Protein AF-A0A7W0YGS0-F1 (afdb_monomer_lite)

Structure (mmCIF, N/CA/C/O backbone):
data_AF-A0A7W0YGS0-F1
#
_entry.id   AF-A0A7W0YGS0-F1
#
loop_
_atom_site.group_PDB
_atom_site.id
_atom_site.type_symbol
_atom_site.label_atom_id
_atom_site.label_alt_id
_atom_site.label_comp_id
_atom_site.label_asym_id
_atom_site.label_entity_id
_atom_site.label_seq_id
_atom_site.pdbx_PDB_ins_code
_atom_site.Cartn_x
_atom_site.Cartn_y
_atom_si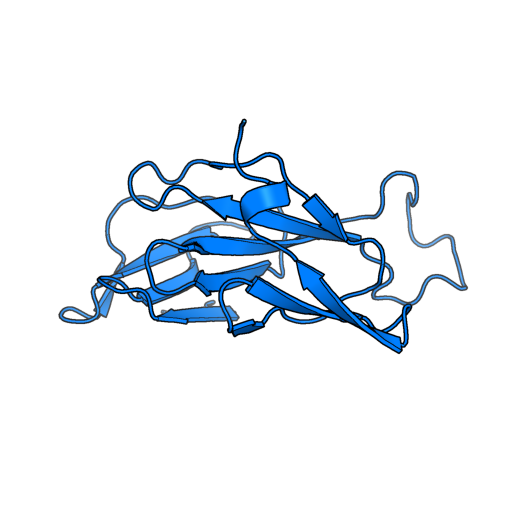te.Cartn_z
_atom_site.occupancy
_atom_site.B_iso_or_equiv
_atom_site.auth_seq_id
_atom_site.auth_comp_id
_atom_site.auth_asym_id
_atom_site.auth_atom_id
_atom_site.pdbx_PDB_model_num
ATOM 1 N N . LEU A 1 1 ? -10.097 16.616 7.047 1.00 57.41 1 LEU A N 1
ATOM 2 C CA . LEU A 1 1 ? -8.726 16.288 7.496 1.00 57.41 1 LEU A CA 1
ATOM 3 C C . LEU A 1 1 ? -7.735 16.904 6.508 1.00 57.41 1 LEU A C 1
ATOM 5 O O . LEU A 1 1 ? -7.565 16.341 5.430 1.00 57.41 1 LEU A O 1
ATOM 9 N N . PRO A 1 2 ? -7.180 18.099 6.781 1.00 55.22 2 PRO A N 1
ATOM 10 C CA . PRO A 1 2 ? -6.171 18.694 5.904 1.00 55.22 2 PRO A CA 1
ATOM 11 C C . PRO A 1 2 ? -4.914 17.807 5.846 1.00 55.22 2 PRO A C 1
ATOM 13 O O . PRO A 1 2 ? -4.560 17.182 6.842 1.00 55.22 2 PRO A O 1
ATOM 16 N N . GLY A 1 3 ? -4.266 17.736 4.679 1.00 71.44 3 GLY A N 1
ATOM 17 C CA . GLY A 1 3 ? -2.992 17.024 4.492 1.00 71.44 3 GLY A CA 1
ATOM 18 C C . GLY A 1 3 ? -3.073 15.575 3.993 1.00 71.44 3 GLY A C 1
ATOM 19 O O . GLY A 1 3 ? -2.029 14.968 3.782 1.00 71.44 3 GLY A O 1
ATOM 20 N N . LEU A 1 4 ? -4.265 15.011 3.757 1.00 74.19 4 LEU A N 1
ATOM 21 C CA . LEU A 1 4 ? -4.381 13.663 3.180 1.00 74.19 4 LEU A CA 1
ATOM 22 C C . LEU A 1 4 ? -4.026 13.646 1.683 1.00 74.19 4 LEU A C 1
ATOM 24 O O . LEU A 1 4 ? -4.556 14.439 0.907 1.00 74.19 4 LEU A O 1
ATOM 28 N N . THR A 1 5 ? -3.171 12.710 1.269 1.00 83.19 5 THR A N 1
ATOM 29 C CA . THR A 1 5 ? -2.650 12.586 -0.109 1.00 83.19 5 THR A CA 1
ATOM 30 C C . THR A 1 5 ? -3.102 11.305 -0.817 1.00 83.19 5 THR A C 1
ATOM 32 O O . THR A 1 5 ? -3.130 11.233 -2.050 1.00 83.19 5 THR A O 1
ATOM 35 N N . SER A 1 6 ? -3.506 10.283 -0.060 1.00 89.31 6 SER A N 1
ATOM 36 C CA . SER A 1 6 ? -4.043 9.031 -0.595 1.00 89.31 6 SER A CA 1
ATOM 37 C C . SER A 1 6 ? -5.102 8.455 0.331 1.00 89.31 6 SER A C 1
ATOM 39 O O . SER A 1 6 ? -4.971 8.555 1.548 1.00 89.31 6 SER A O 1
ATOM 41 N N . ALA A 1 7 ? -6.115 7.805 -0.241 1.00 91.75 7 ALA A N 1
ATOM 42 C CA . ALA A 1 7 ? -7.104 7.043 0.507 1.00 91.75 7 ALA A CA 1
ATOM 43 C C . ALA A 1 7 ? -7.493 5.762 -0.238 1.00 91.75 7 ALA A C 1
ATOM 45 O O . ALA A 1 7 ? -7.415 5.705 -1.466 1.00 91.75 7 ALA A O 1
ATOM 46 N N . SER A 1 8 ? -7.908 4.741 0.507 1.00 93.38 8 SER A N 1
ATOM 47 C CA . SER A 1 8 ? -8.375 3.465 -0.027 1.00 93.38 8 SER A CA 1
ATOM 48 C C . SER A 1 8 ? -9.455 2.867 0.870 1.00 93.38 8 SER A C 1
ATOM 50 O O . SER A 1 8 ? -9.390 2.971 2.094 1.00 93.38 8 SER A O 1
ATOM 52 N N . ILE A 1 9 ? -10.471 2.255 0.266 1.00 91.94 9 ILE A N 1
ATOM 53 C CA . ILE A 1 9 ? -11.603 1.674 0.992 1.00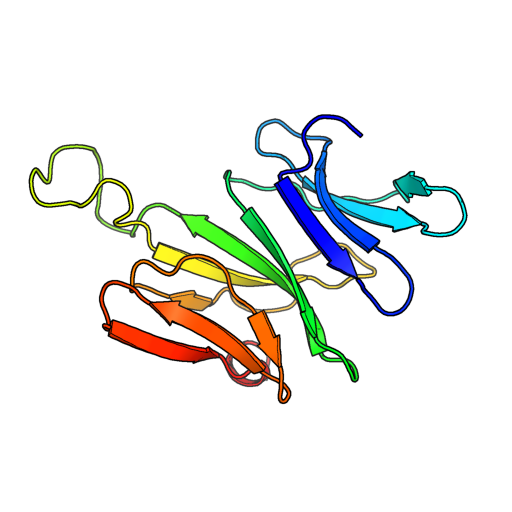 91.94 9 ILE A CA 1
ATOM 54 C C . ILE A 1 9 ? -11.222 0.267 1.446 1.00 91.94 9 ILE A C 1
ATOM 56 O O . ILE A 1 9 ? -10.970 -0.613 0.627 1.00 91.94 9 ILE A O 1
ATOM 60 N N . GLY A 1 10 ? -11.172 0.041 2.754 1.00 89.62 10 GLY A N 1
ATOM 61 C CA . GLY A 1 10 ? -11.085 -1.296 3.332 1.00 89.62 10 GLY A CA 1
ATOM 62 C C . GLY A 1 10 ? -12.466 -1.867 3.647 1.00 89.62 10 GLY A C 1
ATOM 63 O O . GLY A 1 10 ? -13.480 -1.184 3.550 1.00 89.62 10 GLY A O 1
ATOM 64 N N . THR A 1 11 ? -12.499 -3.126 4.088 1.00 87.62 11 THR A N 1
ATOM 65 C CA . THR A 1 11 ? -13.745 -3.819 4.464 1.00 87.62 11 THR A CA 1
ATOM 66 C C . THR A 1 11 ? -14.470 -3.156 5.640 1.00 87.62 11 THR A C 1
ATOM 68 O O . THR A 1 11 ? -15.690 -3.229 5.728 1.00 87.62 11 THR A O 1
ATOM 71 N N . THR A 1 12 ? -13.722 -2.525 6.550 1.00 89.50 12 THR A N 1
ATOM 72 C CA . THR A 1 12 ? -14.257 -1.936 7.795 1.00 89.50 12 THR A CA 1
ATOM 73 C C . THR A 1 12 ? -13.921 -0.455 7.941 1.00 89.50 12 THR A C 1
ATOM 75 O O . THR A 1 12 ? -14.714 0.306 8.481 1.00 89.50 12 THR A O 1
ATOM 78 N N . TYR A 1 13 ? -12.753 -0.038 7.451 1.00 92.25 13 TYR A N 1
ATOM 79 C CA . TYR A 1 13 ? -12.241 1.321 7.600 1.00 92.25 13 TYR A CA 1
ATOM 80 C C . TYR A 1 1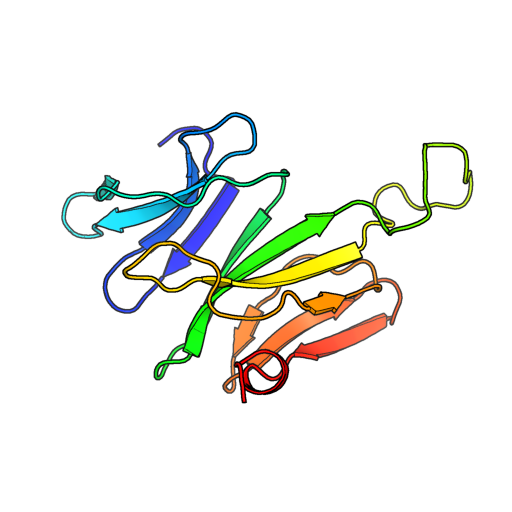3 ? -11.874 1.902 6.244 1.00 92.25 13 TYR A C 1
ATOM 82 O O . TYR A 1 13 ? -11.463 1.171 5.340 1.00 92.25 13 TYR A O 1
ATOM 90 N N . VAL A 1 14 ? -11.938 3.226 6.132 1.00 93.56 14 VAL A N 1
ATOM 91 C CA . VAL A 1 14 ? -11.205 3.939 5.087 1.00 93.56 14 VAL A CA 1
ATOM 92 C C . VAL A 1 14 ? -9.770 4.103 5.568 1.00 93.56 14 VAL A C 1
ATOM 94 O O . VAL A 1 14 ? -9.520 4.572 6.674 1.00 93.56 14 VAL A O 1
ATOM 97 N N . TRP A 1 15 ? -8.816 3.702 4.745 1.00 94.06 15 TRP A N 1
ATOM 98 C CA . TRP A 1 15 ? -7.398 3.889 5.008 1.00 94.06 15 TRP A CA 1
ATOM 99 C C . TRP A 1 15 ? -6.933 5.160 4.333 1.00 94.06 15 TRP A C 1
ATOM 101 O O . TRP A 1 15 ? -7.273 5.386 3.173 1.00 94.06 15 TRP A O 1
ATOM 111 N N . ALA A 1 16 ? -6.149 5.977 5.027 1.00 92.62 16 ALA A N 1
ATOM 112 C CA . ALA A 1 16 ? -5.654 7.228 4.475 1.00 92.62 16 ALA A CA 1
ATOM 113 C C . ALA A 1 16 ? -4.185 7.470 4.821 1.00 92.62 16 ALA A C 1
ATOM 115 O O . ALA A 1 16 ? -3.695 7.009 5.849 1.00 92.62 16 ALA A O 1
ATOM 116 N N . VAL A 1 17 ? -3.500 8.209 3.952 1.00 90.50 17 VAL A N 1
ATOM 117 C CA . VAL A 1 17 ? -2.119 8.667 4.126 1.00 90.50 17 VAL A CA 1
ATOM 118 C C . VAL A 1 17 ? -2.103 10.185 4.215 1.00 90.50 17 VAL A C 1
ATOM 120 O O . VAL A 1 17 ? -2.742 10.844 3.395 1.00 90.50 17 VAL A O 1
ATOM 123 N N . GLY A 1 18 ? -1.339 10.730 5.165 1.00 80.31 18 GLY A N 1
ATOM 124 C CA . GLY A 1 18 ? -0.953 12.149 5.189 1.00 80.31 18 GLY A CA 1
ATOM 125 C C . GLY A 1 18 ? -1.264 12.908 6.483 1.00 80.31 18 GLY A C 1
ATOM 126 O O . GLY A 1 18 ? -0.818 14.036 6.651 1.00 80.31 18 GLY A O 1
ATOM 127 N N . ALA A 1 19 ? -1.977 12.301 7.433 1.00 67.12 19 ALA A N 1
ATOM 128 C CA . ALA A 1 19 ? -2.243 12.914 8.739 1.00 67.12 19 ALA A CA 1
ATOM 129 C C . ALA A 1 19 ? -1.135 12.585 9.763 1.00 67.12 19 ALA A C 1
ATOM 131 O O . ALA A 1 19 ? -0.431 11.595 9.605 1.00 67.12 19 ALA A O 1
ATOM 132 N N . GLY A 1 20 ? -0.995 13.370 10.836 1.00 66.69 20 GLY A N 1
ATOM 133 C CA . GLY A 1 20 ? -0.392 12.922 12.106 1.00 66.69 20 GLY A CA 1
ATOM 134 C C . GLY A 1 20 ? 1.139 12.917 12.269 1.00 66.69 20 GLY A C 1
ATOM 135 O O . GLY A 1 20 ? 1.588 12.748 13.398 1.00 66.69 20 GLY A O 1
ATOM 136 N N . ALA A 1 21 ? 1.953 13.122 11.225 1.00 69.38 21 ALA A N 1
ATOM 137 C CA . ALA A 1 21 ? 3.423 13.164 11.352 1.00 69.38 21 ALA A CA 1
ATOM 138 C C . ALA A 1 21 ? 4.096 14.050 10.287 1.00 69.38 21 ALA A C 1
ATOM 140 O O . ALA A 1 21 ? 3.454 14.431 9.310 1.00 69.38 21 ALA A O 1
ATOM 141 N N . GLN A 1 22 ? 5.398 14.337 10.451 1.00 78.50 22 GLN A N 1
ATOM 142 C CA . GLN A 1 22 ? 6.186 15.189 9.542 1.00 78.50 22 GLN A CA 1
ATOM 143 C C . GLN A 1 22 ? 6.120 14.726 8.077 1.00 78.50 22 GLN A C 1
ATOM 145 O O . GLN A 1 22 ? 5.899 15.544 7.189 1.00 78.50 22 GLN A O 1
ATOM 150 N N . ASN A 1 23 ? 6.244 13.418 7.835 1.00 83.31 23 ASN A N 1
ATOM 151 C CA . ASN A 1 23 ? 6.134 12.813 6.501 1.00 83.31 23 ASN A CA 1
ATOM 152 C C . ASN A 1 23 ? 4.742 12.203 6.241 1.00 83.31 23 ASN A C 1
ATOM 154 O O . ASN A 1 23 ? 4.533 11.503 5.253 1.00 83.31 23 ASN A O 1
ATOM 158 N N . GLY A 1 24 ? 3.781 12.473 7.128 1.00 88.38 24 GLY A N 1
ATOM 159 C CA . GLY A 1 24 ? 2.482 11.816 7.169 1.00 88.38 24 GLY A CA 1
ATOM 160 C C . GLY A 1 24 ? 2.512 10.456 7.871 1.00 88.38 24 GLY A C 1
ATOM 161 O O . GLY A 1 24 ? 3.554 9.901 8.212 1.00 88.38 24 GLY A O 1
ATOM 162 N N . SER A 1 25 ? 1.327 9.913 8.106 1.00 91.81 25 SER A N 1
ATOM 163 C CA . SER A 1 25 ? 1.130 8.567 8.635 1.00 91.81 25 SER A CA 1
ATOM 164 C C . SER A 1 25 ? -0.006 7.878 7.895 1.00 91.81 25 SER A C 1
ATOM 166 O O . SER A 1 25 ? -0.847 8.534 7.265 1.00 91.81 25 SER A O 1
ATOM 168 N N . VAL A 1 26 ? -0.011 6.552 7.970 1.00 93.38 26 VAL A N 1
ATOM 169 C CA . VAL A 1 26 ? -1.158 5.730 7.603 1.00 93.38 26 VAL A CA 1
ATOM 170 C C . VAL A 1 26 ? -2.105 5.697 8.793 1.00 93.38 26 VAL A C 1
ATOM 172 O O . VAL A 1 26 ? -1.713 5.303 9.894 1.00 93.38 26 VAL A O 1
ATOM 175 N N . VAL A 1 27 ? -3.355 6.076 8.557 1.00 93.12 27 VAL A N 1
ATOM 176 C CA . VAL A 1 27 ? -4.413 6.103 9.567 1.00 93.12 27 VAL A CA 1
ATOM 177 C C . VAL A 1 27 ? -5.633 5.319 9.108 1.00 93.12 27 VAL A C 1
ATOM 179 O O . VAL A 1 27 ? -5.903 5.185 7.910 1.00 93.12 27 VAL A O 1
ATOM 182 N N . ARG A 1 28 ? -6.388 4.828 10.090 1.00 92.94 28 ARG A N 1
ATOM 183 C CA . ARG A 1 28 ? -7.728 4.270 9.906 1.00 92.94 28 ARG A CA 1
ATOM 184 C C . ARG A 1 28 ? -8.743 5.372 10.154 1.00 92.94 28 ARG A C 1
ATOM 186 O O . ARG A 1 28 ? -8.659 6.060 11.165 1.00 92.94 28 ARG A O 1
ATOM 193 N N . VAL A 1 29 ? -9.705 5.518 9.259 1.00 92.81 29 VAL A N 1
ATOM 194 C CA . VAL A 1 29 ? -10.840 6.426 9.404 1.00 92.81 29 VAL A CA 1
ATOM 195 C C . VAL A 1 29 ? -12.102 5.583 9.498 1.00 92.81 29 VAL A C 1
ATOM 197 O O . VAL A 1 29 ? -12.368 4.746 8.629 1.00 92.81 29 VAL A O 1
ATOM 200 N N . ASP A 1 30 ? -12.863 5.787 10.567 1.00 93.31 30 ASP A N 1
ATOM 201 C CA . ASP A 1 30 ? -14.185 5.198 10.730 1.00 93.31 30 ASP A CA 1
ATOM 202 C C . ASP A 1 30 ? -15.152 5.872 9.741 1.00 93.31 30 ASP A C 1
ATOM 204 O O . ASP A 1 30 ? -15.378 7.083 9.835 1.00 93.31 30 ASP A O 1
ATOM 208 N N . PRO A 1 31 ? -15.722 5.126 8.777 1.00 93.62 31 PRO A N 1
ATOM 209 C CA . PRO A 1 31 ? -16.604 5.703 7.769 1.00 93.62 31 PRO A CA 1
ATOM 210 C C . PRO A 1 31 ? -17.951 6.172 8.336 1.00 93.62 31 PRO A C 1
ATOM 212 O O . PRO A 1 31 ? -18.628 6.963 7.686 1.00 93.62 31 PRO A O 1
ATOM 215 N N . THR A 1 32 ? -18.355 5.701 9.519 1.00 95.56 32 THR A N 1
ATOM 216 C CA . THR A 1 32 ? -19.632 6.071 10.147 1.00 95.56 32 THR A CA 1
ATOM 217 C C . THR A 1 32 ? -19.543 7.399 10.891 1.00 95.56 32 THR A C 1
ATOM 219 O O . THR A 1 32 ? -20.480 8.194 10.856 1.00 95.56 32 THR A O 1
ATOM 222 N N . THR A 1 33 ? -18.398 7.667 11.523 1.00 94.56 33 THR A N 1
ATOM 223 C CA . THR A 1 33 ? -18.164 8.873 12.334 1.00 94.56 33 THR A CA 1
ATOM 224 C C . THR A 1 33 ? -17.255 9.896 11.651 1.00 94.56 33 THR A C 1
ATOM 226 O O . THR A 1 33 ? -17.167 11.044 12.095 1.00 94.56 33 THR A O 1
ATOM 229 N N . ASN A 1 34 ? -16.582 9.504 10.563 1.00 90.75 34 ASN A N 1
ATOM 230 C CA . ASN A 1 34 ? -15.564 10.286 9.858 1.00 90.75 34 ASN A CA 1
ATOM 231 C C . ASN A 1 34 ? -14.403 10.732 10.771 1.00 90.75 34 ASN A C 1
ATOM 233 O O . ASN A 1 34 ? -13.807 11.793 10.572 1.00 90.75 34 ASN A O 1
ATOM 237 N N . GLN A 1 35 ? -14.103 9.932 11.796 1.00 90.44 35 GLN A N 1
ATOM 238 C CA . GLN A 1 35 ? -13.021 10.182 12.744 1.00 90.44 35 GLN A CA 1
ATOM 239 C C . GLN A 1 35 ? -11.847 9.238 12.493 1.00 90.44 35 GLN A C 1
ATOM 241 O O . GLN A 1 35 ? -12.025 8.096 12.065 1.00 90.44 35 GLN A O 1
ATOM 246 N N . VAL A 1 36 ? -10.633 9.717 12.777 1.00 90.56 36 VAL A N 1
ATOM 247 C CA . VAL A 1 36 ? -9.452 8.850 12.830 1.00 90.56 36 VAL A CA 1
ATOM 248 C C . VAL A 1 36 ? -9.579 7.945 14.052 1.00 90.56 36 VAL A C 1
ATOM 250 O O . VAL A 1 36 ? -9.800 8.427 15.159 1.00 90.56 36 VAL A O 1
ATOM 253 N N . VAL A 1 37 ? -9.449 6.640 13.839 1.00 90.25 37 VAL A N 1
ATOM 254 C CA . VAL A 1 37 ? -9.384 5.641 14.909 1.00 90.25 37 VAL A CA 1
ATOM 255 C C . VAL A 1 37 ? -7.966 5.622 15.471 1.00 90.25 37 VAL A C 1
ATOM 257 O O . VAL A 1 37 ? -7.007 5.763 14.711 1.00 90.25 37 VAL A O 1
ATOM 260 N N . ASP A 1 38 ? -7.833 5.408 16.780 1.00 85.56 38 ASP A N 1
ATOM 261 C CA . ASP A 1 38 ? -6.537 5.322 17.457 1.00 85.56 38 ASP A CA 1
ATOM 262 C C . ASP A 1 38 ? -5.572 4.353 16.766 1.00 85.56 38 ASP A C 1
ATOM 264 O O . ASP A 1 38 ? -5.973 3.323 16.221 1.00 85.56 38 ASP A O 1
ATOM 268 N N . GLY A 1 39 ? -4.278 4.668 16.826 1.00 85.12 39 GLY A N 1
ATOM 269 C CA . GLY A 1 39 ? -3.211 3.918 16.166 1.00 85.12 39 GLY A CA 1
ATOM 270 C C . GLY A 1 39 ? -2.900 4.440 14.762 1.00 85.12 39 GLY A C 1
ATOM 271 O O . GLY A 1 39 ? -3.779 4.626 13.922 1.00 85.12 39 GLY A O 1
ATOM 272 N N . SER A 1 40 ? -1.614 4.655 14.496 1.00 91.88 40 SER A N 1
ATOM 273 C CA . SER A 1 40 ? -1.110 5.098 13.197 1.00 91.88 40 SER A CA 1
ATOM 274 C C . SER A 1 40 ? 0.210 4.404 12.885 1.00 91.88 40 SER A C 1
ATOM 276 O O . SER A 1 40 ? 0.910 3.956 13.794 1.00 91.88 40 SER A O 1
ATOM 278 N N . PHE A 1 41 ? 0.543 4.318 11.601 1.00 92.75 41 PHE A N 1
ATOM 279 C CA . PHE A 1 41 ? 1.869 3.902 11.159 1.00 92.75 41 PHE A CA 1
ATOM 280 C C . PHE A 1 41 ? 2.599 5.130 10.600 1.00 92.75 41 PHE A C 1
ATOM 282 O O . PHE A 1 41 ? 2.169 5.654 9.564 1.00 92.75 41 PHE A O 1
ATOM 289 N N . PRO A 1 42 ? 3.647 5.637 11.274 1.00 92.38 42 PRO A N 1
ATOM 290 C CA . PRO A 1 42 ? 4.377 6.805 10.803 1.00 92.38 42 PRO A CA 1
ATOM 291 C C . PRO A 1 42 ? 5.139 6.466 9.524 1.00 92.38 42 PRO A C 1
ATOM 293 O O . PRO A 1 42 ? 5.791 5.426 9.433 1.00 92.38 42 PRO A O 1
ATOM 296 N N . LEU A 1 43 ? 5.066 7.355 8.537 1.00 89.25 43 LEU A N 1
ATOM 297 C CA . LEU A 1 43 ? 5.885 7.240 7.342 1.00 89.25 43 LEU A CA 1
ATOM 298 C C . LEU A 1 43 ? 7.237 7.903 7.585 1.00 89.25 43 LEU A C 1
ATOM 300 O O . LEU A 1 43 ? 7.353 8.932 8.247 1.00 89.25 43 LEU A O 1
ATOM 304 N N . ASP A 1 44 ? 8.265 7.311 7.008 1.00 86.50 44 ASP A N 1
ATOM 305 C CA . ASP A 1 44 ? 9.628 7.829 6.956 1.00 86.50 44 ASP A CA 1
ATOM 306 C C . ASP A 1 44 ? 9.861 8.742 5.743 1.00 86.50 44 ASP A C 1
ATOM 308 O O . ASP A 1 44 ? 10.861 9.452 5.699 1.00 86.50 44 ASP A O 1
ATOM 312 N N . ILE A 1 45 ? 8.930 8.765 4.785 1.00 81.50 45 ILE A N 1
ATOM 313 C CA . ILE A 1 45 ? 9.031 9.536 3.543 1.00 81.50 45 ILE A CA 1
ATOM 314 C C . ILE A 1 45 ? 7.654 9.893 2.970 1.00 81.50 45 ILE A C 1
ATOM 316 O O . ILE A 1 45 ? 6.661 9.199 3.189 1.00 81.50 45 ILE A O 1
ATOM 320 N N . SER A 1 46 ? 7.618 10.986 2.208 1.00 80.06 46 SER A N 1
ATOM 321 C CA . SER A 1 46 ? 6.467 11.454 1.439 1.00 80.06 46 SER A CA 1
ATOM 322 C C . SER A 1 46 ? 6.898 11.742 -0.009 1.00 80.06 46 SER A C 1
ATOM 324 O O . SER A 1 46 ? 7.978 12.308 -0.200 1.00 80.06 46 SER A O 1
ATOM 326 N N . PRO A 1 47 ? 6.089 11.385 -1.029 1.00 81.12 47 PRO A N 1
ATOM 327 C CA . PRO A 1 47 ? 4.737 10.837 -0.920 1.00 81.12 47 PRO A CA 1
ATOM 328 C C . PRO A 1 47 ? 4.693 9.314 -0.711 1.00 81.12 47 PRO A C 1
ATOM 330 O O . PRO A 1 47 ? 5.577 8.572 -1.141 1.00 81.12 47 PRO A O 1
ATOM 333 N N . ALA A 1 48 ? 3.597 8.849 -0.106 1.00 88.06 48 ALA A N 1
ATOM 334 C CA . ALA A 1 48 ? 3.235 7.439 -0.014 1.00 88.06 48 ALA A CA 1
ATOM 335 C C . ALA A 1 48 ? 1.754 7.228 -0.358 1.00 88.06 48 ALA A C 1
ATOM 337 O O . ALA A 1 48 ? 0.924 8.136 -0.264 1.00 88.06 48 ALA A O 1
ATOM 338 N N . TYR A 1 49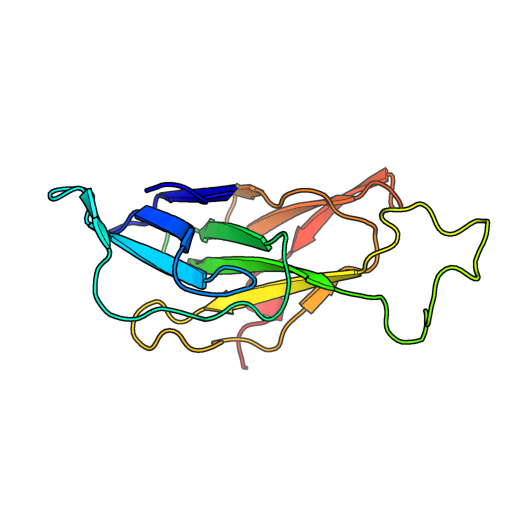 ? 1.423 6.002 -0.739 1.00 90.38 49 TYR A N 1
ATOM 339 C CA . TYR A 1 49 ? 0.096 5.579 -1.148 1.00 90.38 49 TYR A CA 1
ATOM 340 C C . TYR A 1 49 ? -0.349 4.385 -0.322 1.00 90.38 49 TYR A C 1
ATOM 342 O O . TYR A 1 49 ? 0.454 3.530 0.044 1.00 90.38 49 TYR A O 1
ATOM 350 N N . VAL A 1 50 ? -1.652 4.324 -0.075 1.00 92.94 50 VAL A N 1
ATOM 351 C CA . VAL A 1 50 ? -2.305 3.169 0.535 1.00 92.94 50 VAL A CA 1
ATOM 352 C C . VAL A 1 50 ? -3.264 2.548 -0.465 1.00 92.94 50 VAL A C 1
ATOM 354 O O . VAL A 1 50 ? -4.008 3.269 -1.133 1.00 92.94 50 VAL A O 1
ATOM 357 N N . VAL A 1 51 ? -3.239 1.222 -0.563 1.00 93.31 51 VAL A N 1
ATOM 358 C CA . VAL A 1 51 ? -4.177 0.421 -1.354 1.00 93.31 51 VAL A CA 1
ATOM 359 C C . VAL A 1 51 ? -4.617 -0.801 -0.558 1.00 93.31 51 VAL A C 1
ATOM 361 O O . VAL A 1 51 ? -3.847 -1.370 0.211 1.00 93.31 51 VAL A O 1
ATOM 364 N N . THR A 1 52 ? -5.870 -1.203 -0.722 1.00 92.31 52 THR A N 1
ATOM 365 C CA . THR A 1 52 ? -6.446 -2.377 -0.063 1.00 92.31 52 THR A CA 1
ATOM 366 C C . THR A 1 52 ? -6.716 -3.471 -1.088 1.00 92.31 52 THR A C 1
ATOM 368 O O . THR A 1 52 ? -7.228 -3.216 -2.179 1.00 92.31 52 THR A O 1
ATOM 371 N N . LEU A 1 53 ? -6.378 -4.713 -0.742 1.00 87.06 53 LEU A N 1
ATOM 372 C CA . LEU A 1 53 ? -6.753 -5.886 -1.526 1.00 87.06 53 LEU A CA 1
ATOM 373 C C . LEU A 1 53 ? -7.947 -6.580 -0.862 1.00 87.06 53 LEU A C 1
ATOM 375 O O . LEU A 1 53 ? -7.927 -6.881 0.334 1.00 87.06 53 LEU A O 1
ATOM 379 N N . GLY A 1 54 ? -8.995 -6.836 -1.649 1.00 77.38 54 GLY A N 1
ATOM 380 C CA . GLY A 1 54 ? -10.172 -7.586 -1.204 1.00 77.38 54 GLY A CA 1
ATOM 381 C C . GLY A 1 54 ? -9.850 -9.044 -0.845 1.00 77.38 54 GLY A C 1
ATOM 382 O O . GLY A 1 54 ? -8.755 -9.538 -1.105 1.00 77.38 54 GLY A O 1
ATOM 383 N N . GLY A 1 55 ? -10.810 -9.744 -0.233 1.00 66.00 55 GLY A N 1
ATOM 384 C CA . GLY A 1 55 ? -10.706 -11.194 0.004 1.00 66.00 55 GLY A CA 1
ATOM 385 C C . GLY A 1 55 ? -9.622 -11.625 1.002 1.00 66.00 55 GLY A C 1
ATOM 386 O O . GLY A 1 55 ? -9.113 -12.732 0.897 1.00 66.00 55 GLY A O 1
ATOM 387 N N . GLY A 1 56 ? -9.247 -10.760 1.950 1.00 66.25 56 GLY A N 1
ATOM 388 C CA . GLY A 1 56 ? -8.181 -11.036 2.927 1.00 66.25 56 GLY A CA 1
ATOM 389 C C . GLY A 1 56 ? -6.800 -10.516 2.515 1.00 66.25 56 GLY A C 1
ATOM 390 O O . GLY A 1 56 ? -5.855 -10.618 3.295 1.00 66.25 56 GLY A O 1
ATOM 391 N N . GLY A 1 57 ? -6.693 -9.887 1.340 1.00 67.50 57 GLY A N 1
ATOM 392 C CA . GLY A 1 57 ? -5.437 -9.379 0.792 1.00 67.50 57 GLY A CA 1
ATOM 393 C C . GLY A 1 57 ? -4.803 -8.201 1.544 1.00 67.50 57 GLY A C 1
ATOM 394 O O . GLY A 1 57 ? -3.665 -7.869 1.258 1.00 67.50 57 GLY A O 1
ATOM 395 N N . GLY A 1 58 ? -5.458 -7.594 2.538 1.00 84.81 58 GLY A N 1
ATOM 396 C CA . GLY A 1 58 ? -4.820 -6.669 3.489 1.00 84.81 58 GLY A CA 1
ATOM 397 C C . GLY A 1 58 ? -4.583 -5.238 2.987 1.00 84.81 58 GLY A C 1
ATOM 398 O O . GLY A 1 58 ? -5.103 -4.824 1.950 1.00 84.81 58 GLY A O 1
ATOM 399 N N . VAL A 1 59 ? -3.830 -4.470 3.780 1.00 92.25 59 VAL A N 1
ATOM 400 C CA . VAL A 1 59 ? -3.507 -3.054 3.546 1.00 92.25 59 VAL A CA 1
ATOM 401 C C . VAL A 1 59 ? -2.065 -2.952 3.080 1.00 92.25 59 VAL A C 1
ATOM 403 O O . VAL A 1 59 ? -1.170 -3.476 3.735 1.00 92.25 59 VAL A O 1
ATOM 406 N N . TRP A 1 60 ? -1.843 -2.265 1.969 1.00 93.31 60 TRP A N 1
ATOM 407 C CA . TRP A 1 60 ? -0.540 -2.156 1.331 1.00 93.31 60 TRP A CA 1
ATOM 408 C C . TRP A 1 60 ? -0.110 -0.716 1.246 1.00 93.31 60 TRP A C 1
ATOM 410 O O . TRP A 1 60 ? -0.882 0.147 0.817 1.00 93.31 60 TRP A O 1
ATOM 420 N N . ILE A 1 61 ? 1.135 -0.486 1.636 1.00 92.75 61 ILE A N 1
ATOM 421 C CA . ILE A 1 61 ? 1.787 0.806 1.557 1.00 92.75 61 ILE A CA 1
ATOM 422 C C . ILE A 1 61 ? 2.793 0.756 0.427 1.00 92.75 61 ILE A C 1
ATOM 424 O O . ILE A 1 61 ? 3.550 -0.201 0.275 1.00 92.75 61 ILE A O 1
ATOM 428 N N . ALA A 1 62 ? 2.751 1.804 -0.374 1.00 89.06 62 ALA A N 1
ATOM 429 C CA . ALA A 1 62 ? 3.565 1.991 -1.549 1.00 89.06 62 ALA A CA 1
ATOM 430 C C . ALA A 1 62 ? 4.209 3.366 -1.429 1.00 89.06 62 ALA A C 1
ATOM 432 O O . ALA A 1 62 ? 3.508 4.376 -1.494 1.00 89.06 62 ALA A O 1
ATOM 433 N N . LYS A 1 63 ? 5.514 3.418 -1.191 1.00 86.50 63 LYS A N 1
ATOM 434 C CA . LYS A 1 63 ? 6.214 4.677 -0.924 1.00 86.50 63 LYS A CA 1
ATOM 435 C C . LYS A 1 63 ? 7.445 4.813 -1.804 1.00 86.50 63 LYS A C 1
ATOM 437 O O . LYS A 1 63 ? 8.112 3.830 -2.125 1.00 86.50 63 LYS A O 1
ATOM 442 N N . TRP A 1 64 ? 7.740 6.049 -2.175 1.00 78.44 64 TRP A N 1
ATOM 443 C CA . TRP A 1 64 ? 8.987 6.384 -2.848 1.00 78.44 64 TRP A CA 1
ATOM 444 C C . TRP A 1 64 ? 10.134 6.294 -1.860 1.00 78.44 64 TRP A C 1
ATOM 446 O O . TRP A 1 64 ? 9.987 6.734 -0.728 1.00 78.44 64 TRP A O 1
ATOM 456 N N . PHE A 1 65 ? 11.281 5.783 -2.282 1.00 70.62 65 PHE A N 1
ATOM 457 C CA . PHE A 1 65 ? 12.501 5.887 -1.501 1.00 70.62 65 PHE A CA 1
ATOM 458 C C . PHE A 1 65 ? 13.714 6.115 -2.411 1.00 70.62 65 PHE A C 1
ATOM 460 O O . PHE A 1 65 ? 13.688 5.743 -3.591 1.00 70.62 65 PHE A O 1
ATOM 467 N N . PRO A 1 66 ? 14.781 6.755 -1.903 1.00 62.41 66 PRO A N 1
ATOM 468 C CA . PRO A 1 66 ? 16.004 6.932 -2.672 1.00 62.41 66 PRO A CA 1
ATOM 469 C C . PRO A 1 66 ? 16.577 5.570 -3.066 1.00 62.41 66 PRO A C 1
ATOM 471 O O . PRO A 1 66 ? 16.714 4.685 -2.219 1.00 62.41 66 PRO A O 1
ATOM 474 N N . ARG A 1 67 ? 16.928 5.393 -4.341 1.00 61.50 67 ARG A N 1
ATOM 475 C CA . ARG A 1 67 ? 17.566 4.162 -4.812 1.00 61.50 67 ARG A CA 1
ATOM 476 C C . ARG A 1 67 ? 18.873 3.952 -4.019 1.00 61.50 67 ARG A C 1
ATOM 478 O O . ARG A 1 67 ? 19.674 4.884 -3.899 1.00 61.50 67 ARG A O 1
ATOM 485 N N . PRO A 1 68 ? 19.120 2.771 -3.423 1.00 58.22 68 PRO A N 1
ATOM 486 C CA . PRO A 1 68 ? 20.356 2.536 -2.684 1.00 58.22 68 PRO A CA 1
ATOM 487 C C . PRO A 1 68 ? 21.562 2.719 -3.613 1.00 58.22 68 PRO A C 1
ATOM 489 O O . PRO A 1 68 ? 21.607 2.132 -4.690 1.00 58.22 68 PRO A O 1
ATOM 492 N N . GLY A 1 69 ? 22.521 3.556 -3.214 1.00 57.19 69 GLY A N 1
ATOM 493 C CA . GLY A 1 69 ? 23.695 3.880 -4.032 1.00 57.19 69 GLY A CA 1
ATOM 494 C C . GLY A 1 69 ? 23.541 5.097 -4.952 1.00 57.19 69 GLY A C 1
ATOM 495 O O . GLY A 1 69 ? 24.538 5.529 -5.520 1.00 57.19 69 GLY A O 1
ATOM 496 N N . THR A 1 70 ? 22.356 5.713 -5.051 1.00 55.09 70 THR A N 1
ATOM 497 C CA . THR A 1 70 ? 22.196 7.035 -5.684 1.00 55.09 70 THR A CA 1
ATOM 498 C C . THR A 1 70 ? 22.215 8.115 -4.604 1.00 55.09 70 THR A C 1
ATOM 500 O O . THR A 1 70 ? 21.176 8.551 -4.106 1.00 55.09 70 THR A O 1
ATOM 503 N N . THR A 1 71 ? 23.403 8.519 -4.162 1.00 47.22 71 THR A N 1
ATOM 504 C CA . THR A 1 71 ? 23.547 9.677 -3.275 1.00 47.22 71 THR A CA 1
ATOM 505 C C . THR A 1 71 ? 23.601 10.954 -4.103 1.00 47.22 71 THR A C 1
ATOM 507 O O . THR A 1 71 ? 24.609 11.225 -4.747 1.00 47.22 71 THR A O 1
ATOM 510 N N . GLY A 1 72 ? 22.553 11.770 -4.014 1.00 48.09 72 GLY A N 1
ATOM 511 C CA . GLY A 1 72 ? 22.612 13.179 -4.388 1.00 48.09 72 GLY A CA 1
ATOM 512 C C . GLY A 1 72 ? 22.326 13.485 -5.856 1.00 48.09 72 GLY A C 1
ATOM 513 O O . GLY A 1 72 ? 22.401 12.639 -6.738 1.00 48.09 72 GLY A O 1
ATOM 514 N N . ALA A 1 73 ? 21.990 14.750 -6.082 1.00 46.62 73 ALA A N 1
ATOM 515 C CA . ALA A 1 73 ? 21.652 15.384 -7.352 1.00 46.62 73 ALA A CA 1
ATOM 516 C C . ALA A 1 73 ? 22.805 15.426 -8.387 1.00 46.62 73 ALA A C 1
ATOM 518 O O . ALA A 1 73 ? 22.898 16.374 -9.160 1.00 46.62 73 ALA A O 1
ATOM 519 N N . SER A 1 74 ? 23.724 14.456 -8.370 1.00 47.31 74 SER A N 1
ATOM 520 C CA . SER A 1 74 ? 24.920 14.427 -9.220 1.00 47.31 74 SER A CA 1
ATOM 521 C C . SER A 1 74 ? 24.796 13.534 -10.451 1.00 47.31 74 SER A C 1
ATOM 523 O O . SER A 1 74 ? 25.748 13.463 -11.221 1.00 47.31 74 SER A O 1
ATOM 525 N N . ASP A 1 75 ? 23.665 12.858 -10.644 1.00 50.00 75 ASP A N 1
ATOM 526 C CA . ASP A 1 75 ? 23.348 12.231 -11.923 1.00 50.00 75 ASP A CA 1
ATOM 527 C C . ASP A 1 75 ? 22.489 13.210 -12.751 1.00 50.00 75 ASP A C 1
ATOM 529 O O . ASP A 1 75 ? 21.312 13.395 -12.435 1.00 50.00 75 ASP A O 1
ATOM 533 N N . PRO A 1 76 ? 23.062 13.900 -13.757 1.00 49.59 76 PRO A N 1
ATOM 534 C CA . PRO A 1 76 ? 22.318 14.822 -14.616 1.00 49.59 76 PRO A CA 1
ATOM 535 C C . PRO A 1 76 ? 21.314 14.101 -15.529 1.00 49.59 76 PRO A C 1
ATOM 537 O O . PRO A 1 76 ? 20.414 14.757 -16.051 1.00 49.59 76 PRO A O 1
ATOM 540 N N . ASP A 1 77 ? 21.445 12.778 -15.681 1.00 48.25 77 ASP A N 1
ATOM 541 C CA . ASP A 1 77 ? 20.513 11.916 -16.408 1.00 48.25 77 ASP A CA 1
ATOM 542 C C . ASP A 1 77 ? 19.512 11.222 -15.464 1.00 48.25 77 ASP A C 1
ATOM 544 O O . ASP A 1 77 ? 18.564 10.578 -15.931 1.00 48.25 77 ASP A O 1
ATOM 548 N N . ALA A 1 78 ? 19.665 11.367 -14.138 1.00 50.97 78 ALA A N 1
ATOM 549 C CA . ALA A 1 78 ? 18.647 10.916 -13.204 1.00 50.97 78 ALA A CA 1
ATOM 550 C C . ALA A 1 78 ? 17.408 11.783 -13.395 1.00 50.97 78 ALA A C 1
ATOM 552 O O . ALA A 1 78 ? 17.329 12.930 -12.952 1.00 50.97 78 ALA A O 1
ATOM 553 N N . GLU A 1 79 ? 16.393 11.195 -14.027 1.00 51.91 79 GLU A N 1
ATOM 554 C CA . GLU A 1 79 ? 15.052 11.759 -14.036 1.00 51.91 79 GLU A CA 1
ATOM 555 C C . GLU A 1 79 ? 14.686 12.144 -12.590 1.00 51.91 79 GLU A C 1
ATOM 557 O O . GLU A 1 79 ? 14.948 11.354 -11.674 1.00 51.91 79 GLU A O 1
ATOM 562 N N . PRO A 1 80 ? 14.039 13.299 -12.351 1.00 46.84 80 PRO A N 1
ATOM 563 C CA . PRO A 1 80 ? 13.685 13.777 -11.006 1.00 46.84 80 PRO A CA 1
ATOM 564 C C . PRO A 1 80 ? 12.783 12.807 -10.214 1.00 46.84 80 PRO A C 1
ATOM 566 O O . PRO A 1 80 ? 12.530 13.015 -9.031 1.00 46.84 80 PRO A O 1
ATOM 569 N N . PHE A 1 81 ? 12.330 11.725 -10.859 1.00 52.62 81 PHE A N 1
ATOM 570 C CA . PHE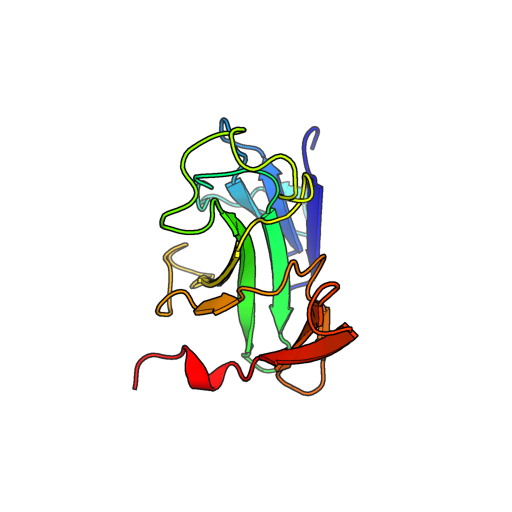 A 1 81 ? 11.563 10.612 -10.304 1.00 52.62 81 PHE A CA 1
ATOM 571 C C . PHE A 1 81 ? 12.264 9.247 -10.468 1.00 52.62 81 PHE A C 1
ATOM 573 O O . PHE A 1 81 ? 11.597 8.218 -10.551 1.00 52.62 81 PHE A O 1
ATOM 580 N N . SER A 1 82 ? 13.599 9.204 -10.495 1.00 53.69 82 SER A N 1
ATOM 581 C CA . SER A 1 82 ? 14.409 7.965 -10.480 1.00 53.69 82 SER A CA 1
ATOM 582 C C . SER A 1 82 ? 14.432 7.289 -9.100 1.00 53.69 82 SER A C 1
ATOM 584 O O . SER A 1 82 ? 15.441 6.724 -8.680 1.00 53.69 82 SER A O 1
ATOM 586 N N . GLY A 1 83 ? 13.336 7.397 -8.349 1.00 60.22 83 GLY A N 1
ATOM 587 C CA . GLY A 1 83 ? 13.191 6.753 -7.054 1.00 60.22 83 GLY A CA 1
ATOM 588 C C . GLY A 1 83 ? 12.804 5.288 -7.217 1.00 60.22 83 GLY A C 1
ATOM 589 O O . GLY A 1 83 ? 12.016 4.923 -8.095 1.00 60.22 83 GLY A O 1
ATOM 590 N N . SER A 1 84 ? 13.344 4.455 -6.337 1.00 69.50 84 SER A N 1
ATOM 591 C CA . SER A 1 84 ? 12.822 3.114 -6.133 1.00 69.50 84 SER A CA 1
ATOM 592 C C . SER A 1 84 ? 11.509 3.201 -5.362 1.00 69.50 84 SER A C 1
ATOM 594 O O . SER A 1 84 ? 11.236 4.168 -4.648 1.00 69.50 84 SER A O 1
ATOM 596 N N . PHE A 1 85 ? 10.679 2.179 -5.504 1.00 79.12 85 PHE A N 1
ATOM 597 C CA . PHE A 1 85 ? 9.391 2.122 -4.832 1.00 79.12 85 PHE A CA 1
ATOM 598 C C . PHE A 1 85 ? 9.356 0.928 -3.909 1.00 79.12 85 PHE A C 1
ATOM 600 O O . PHE A 1 85 ? 9.630 -0.192 -4.331 1.00 79.12 85 PHE A O 1
ATOM 607 N N . GLU A 1 86 ? 9.068 1.171 -2.644 1.00 85.38 86 GLU A N 1
ATOM 608 C CA . GLU A 1 86 ? 8.957 0.116 -1.659 1.00 85.38 86 GLU A CA 1
ATOM 609 C C . GLU A 1 86 ? 7.482 -0.216 -1.475 1.00 85.38 86 GLU A C 1
ATOM 611 O O . GLU A 1 86 ? 6.658 0.674 -1.242 1.00 85.38 86 GLU A O 1
ATOM 616 N N . VAL A 1 87 ? 7.157 -1.499 -1.601 1.00 89.12 87 VAL A N 1
ATOM 617 C CA . VAL A 1 87 ? 5.817 -2.032 -1.389 1.00 89.12 87 VAL A CA 1
ATOM 618 C C . VAL A 1 87 ? 5.862 -3.025 -0.239 1.00 89.12 87 VAL A C 1
ATOM 620 O O . VAL A 1 87 ? 6.622 -3.991 -0.270 1.00 89.12 87 VAL A O 1
ATOM 623 N N . PHE A 1 88 ? 5.033 -2.804 0.775 1.00 90.56 88 PHE A N 1
ATOM 624 C CA . PHE A 1 88 ? 4.893 -3.718 1.905 1.00 90.56 88 PHE A CA 1
ATOM 625 C C . PHE A 1 88 ? 3.457 -3.757 2.409 1.00 90.56 88 PHE A C 1
ATOM 627 O O . PHE A 1 88 ? 2.681 -2.812 2.245 1.00 90.56 88 PHE A O 1
ATOM 634 N N . ARG A 1 89 ? 3.109 -4.864 3.057 1.00 92.25 89 ARG A N 1
ATOM 635 C CA . ARG A 1 89 ? 1.833 -5.043 3.731 1.00 92.25 89 ARG A CA 1
ATOM 636 C C . ARG A 1 89 ? 1.938 -4.554 5.168 1.00 92.25 89 ARG A C 1
ATOM 638 O O . ARG A 1 89 ? 2.907 -4.838 5.870 1.00 92.25 89 ARG A O 1
ATOM 645 N N . LEU A 1 90 ? 0.909 -3.851 5.609 1.00 92.00 90 LEU A N 1
ATOM 646 C CA . LEU A 1 90 ? 0.706 -3.457 6.993 1.00 92.00 90 LEU A CA 1
ATOM 647 C C . LEU A 1 90 ? -0.306 -4.411 7.637 1.00 92.00 90 LEU A C 1
ATOM 649 O O . LEU A 1 90 ? -1.360 -4.683 7.052 1.00 92.00 90 LEU A O 1
ATOM 653 N N . ASP A 1 91 ? -0.013 -4.898 8.842 1.00 90.06 91 ASP A N 1
ATOM 654 C CA . ASP A 1 91 ? -1.017 -5.544 9.682 1.00 90.06 91 ASP A CA 1
ATOM 655 C C . ASP A 1 91 ? -2.010 -4.466 10.153 1.00 90.06 91 ASP A C 1
ATOM 657 O O . ASP A 1 91 ? -1.631 -3.526 10.862 1.00 90.06 91 ASP A O 1
ATOM 661 N N . PRO A 1 92 ? -3.294 -4.569 9.767 1.00 88.31 92 PRO A N 1
ATOM 662 C CA . PRO A 1 92 ? -4.271 -3.530 10.045 1.00 88.31 92 PRO A CA 1
ATOM 663 C C . PRO A 1 92 ? -4.685 -3.443 11.517 1.00 88.31 92 PRO A C 1
ATOM 665 O O . PRO A 1 92 ? -5.376 -2.492 11.881 1.00 88.31 92 PRO A O 1
ATOM 668 N N . ARG A 1 93 ? -4.343 -4.429 12.356 1.00 87.19 93 ARG A N 1
ATOM 669 C CA . ARG A 1 93 ? -4.646 -4.453 13.791 1.00 87.19 93 ARG A CA 1
ATOM 670 C C . ARG A 1 93 ? -3.510 -3.832 14.587 1.00 87.19 93 ARG A C 1
ATOM 672 O O . ARG A 1 93 ? -3.770 -2.903 15.348 1.00 87.19 93 ARG A O 1
ATOM 679 N N . SER A 1 94 ? -2.287 -4.322 14.389 1.00 90.62 94 SER A N 1
ATOM 680 C CA . SER A 1 94 ? -1.105 -3.878 15.140 1.00 90.62 94 SER A CA 1
ATOM 681 C C . SER A 1 94 ? -0.449 -2.622 14.569 1.00 90.62 94 SER A C 1
ATOM 683 O O . SER A 1 94 ? 0.355 -2.009 15.264 1.00 90.62 94 SER A O 1
ATOM 685 N N . MET A 1 95 ? -0.779 -2.227 13.333 1.00 91.56 95 MET A N 1
ATOM 686 C CA . MET A 1 95 ? -0.114 -1.134 12.612 1.00 91.56 95 MET A CA 1
ATOM 687 C C . MET A 1 95 ? 1.397 -1.366 12.465 1.00 91.56 95 MET A C 1
ATOM 689 O O . MET A 1 95 ? 2.190 -0.429 12.501 1.00 91.56 95 MET A O 1
ATOM 693 N N . THR A 1 96 ? 1.800 -2.624 12.276 1.00 91.94 96 THR A N 1
ATOM 694 C CA . THR A 1 96 ? 3.193 -3.022 12.034 1.00 91.94 96 THR A CA 1
ATOM 695 C C . THR A 1 96 ? 3.359 -3.598 10.636 1.00 91.94 96 THR A C 1
ATOM 697 O O . THR A 1 96 ? 2.413 -4.127 10.054 1.00 91.94 96 THR A O 1
ATOM 700 N N . ILE A 1 97 ? 4.570 -3.520 10.087 1.00 92.06 97 ILE A N 1
ATOM 701 C CA . ILE A 1 97 ? 4.883 -4.136 8.795 1.00 92.06 97 ILE A CA 1
ATOM 702 C C . ILE A 1 97 ? 4.740 -5.661 8.930 1.00 92.06 97 ILE A C 1
ATOM 704 O O . ILE A 1 97 ? 5.357 -6.267 9.802 1.00 92.06 97 ILE A O 1
ATOM 708 N N . ALA A 1 98 ? 3.908 -6.263 8.082 1.00 90.25 98 ALA A N 1
ATOM 709 C CA . ALA A 1 98 ? 3.596 -7.693 8.096 1.00 90.25 98 ALA A CA 1
ATOM 710 C C . ALA A 1 98 ? 4.493 -8.516 7.157 1.00 90.25 98 ALA A C 1
ATOM 712 O O . ALA A 1 98 ? 4.530 -9.738 7.251 1.00 90.25 98 ALA A O 1
ATOM 713 N N . THR A 1 99 ? 5.193 -7.857 6.235 1.00 86.88 99 THR A N 1
ATOM 714 C CA . THR A 1 99 ? 5.943 -8.497 5.148 1.00 86.88 99 THR A CA 1
ATOM 715 C C . THR A 1 99 ? 7.338 -7.915 5.024 1.00 86.88 99 THR A C 1
ATOM 717 O O . THR A 1 99 ? 7.571 -6.759 5.376 1.00 86.88 99 THR A O 1
ATOM 720 N N . ARG A 1 100 ? 8.272 -8.652 4.417 1.00 86.06 100 ARG A N 1
ATOM 721 C CA . ARG A 1 100 ? 9.520 -8.019 3.978 1.00 86.06 100 ARG A CA 1
ATOM 722 C C . ARG A 1 100 ? 9.191 -6.988 2.886 1.00 86.06 100 ARG A C 1
ATOM 724 O O . ARG A 1 100 ? 8.455 -7.334 1.961 1.00 86.06 100 ARG A O 1
ATOM 731 N N . PRO A 1 101 ? 9.707 -5.751 2.956 1.00 86.94 101 PRO A N 1
ATOM 732 C CA . PRO A 1 101 ? 9.447 -4.784 1.903 1.00 86.94 101 PRO A CA 1
ATOM 733 C C . PRO A 1 101 ? 10.038 -5.218 0.559 1.00 86.94 101 PRO A C 1
ATOM 735 O O . PRO A 1 101 ? 11.180 -5.680 0.484 1.00 86.94 101 PRO A O 1
ATOM 738 N N . LEU A 1 102 ? 9.243 -5.074 -0.500 1.00 86.38 102 LEU A N 1
ATOM 739 C CA . LEU A 1 102 ? 9.633 -5.347 -1.877 1.00 86.38 102 LEU A CA 1
ATOM 740 C C . LEU A 1 102 ? 10.036 -4.050 -2.565 1.00 86.38 102 LEU A C 1
ATOM 742 O O . LEU A 1 102 ? 9.244 -3.114 -2.660 1.00 86.38 102 LEU A O 1
ATOM 746 N N . VAL A 1 103 ? 11.248 -4.034 -3.106 1.00 84.62 103 VAL A N 1
ATOM 747 C CA . VAL A 1 103 ? 11.764 -2.918 -3.894 1.00 84.62 103 VAL A CA 1
ATOM 748 C C . VAL A 1 103 ? 11.419 -3.113 -5.366 1.00 84.62 103 VAL A C 1
ATOM 750 O O . VAL A 1 103 ? 11.784 -4.119 -5.971 1.00 84.62 103 VAL A O 1
ATOM 753 N N . ILE A 1 104 ? 10.760 -2.119 -5.952 1.00 80.31 104 ILE A N 1
ATOM 754 C CA . ILE A 1 104 ? 10.451 -2.024 -7.376 1.00 80.31 104 ILE A CA 1
ATOM 755 C C . ILE A 1 104 ? 11.272 -0.877 -7.956 1.00 80.31 104 ILE A C 1
ATOM 757 O O . ILE A 1 104 ? 10.958 0.302 -7.784 1.00 80.31 104 ILE A O 1
ATOM 761 N N . ASP A 1 105 ? 12.334 -1.243 -8.658 1.00 77.00 105 ASP A N 1
ATOM 762 C CA . ASP A 1 105 ? 13.272 -0.312 -9.271 1.00 77.00 105 ASP A CA 1
ATOM 763 C C . ASP A 1 105 ? 12.910 -0.067 -10.743 1.00 77.00 105 ASP A C 1
ATOM 765 O O . ASP A 1 105 ? 13.523 -0.601 -11.667 1.00 77.00 105 ASP A O 1
ATOM 769 N N . ALA A 1 106 ? 11.802 0.647 -10.957 1.00 70.25 106 ALA A N 1
ATOM 770 C CA . ALA A 1 106 ? 11.234 0.821 -12.295 1.00 70.25 106 ALA A CA 1
ATOM 771 C C . ALA A 1 106 ? 10.488 2.160 -12.487 1.00 70.25 106 ALA A C 1
ATOM 773 O O . ALA A 1 106 ? 9.651 2.275 -13.391 1.00 70.25 106 ALA A O 1
ATOM 774 N N . ALA A 1 107 ? 10.757 3.147 -11.622 1.00 71.19 107 ALA A N 1
ATOM 775 C CA . ALA A 1 107 ? 10.036 4.422 -11.514 1.00 71.19 107 ALA A CA 1
ATOM 776 C C . ALA A 1 107 ? 8.502 4.257 -11.610 1.00 71.19 107 ALA A C 1
ATOM 778 O O . ALA A 1 107 ? 7.873 4.736 -12.566 1.00 71.19 107 ALA A O 1
ATOM 779 N N . PRO A 1 108 ? 7.887 3.491 -10.696 1.00 71.88 108 PRO A N 1
ATOM 780 C CA . PRO A 1 108 ? 6.451 3.286 -10.727 1.00 71.88 108 PRO A CA 1
ATOM 781 C C . PRO A 1 108 ? 5.697 4.509 -10.200 1.00 71.88 108 PRO A C 1
ATOM 783 O O . PRO A 1 108 ? 6.242 5.306 -9.448 1.00 71.88 108 PRO A O 1
ATOM 786 N N . THR A 1 109 ? 4.429 4.663 -10.583 1.00 75.19 109 THR A N 1
ATOM 787 C CA . THR A 1 109 ? 3.616 5.806 -10.133 1.00 75.19 109 THR A CA 1
ATOM 788 C C . THR A 1 109 ? 2.714 5.441 -8.959 1.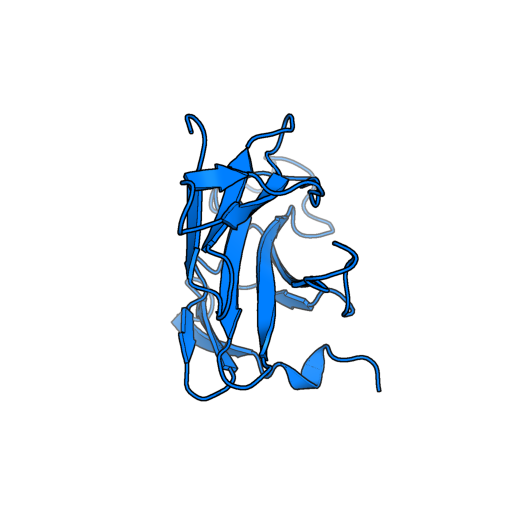00 75.19 109 THR A C 1
ATOM 790 O O . THR A 1 109 ? 3.040 5.722 -7.809 1.00 75.19 109 THR A O 1
ATOM 793 N N . ARG A 1 110 ? 1.563 4.819 -9.231 1.00 83.50 110 ARG A N 1
ATOM 794 C CA . ARG A 1 110 ? 0.556 4.484 -8.222 1.00 83.50 110 ARG A CA 1
ATOM 795 C C . ARG A 1 110 ? 0.055 3.056 -8.451 1.00 83.50 110 ARG A C 1
ATOM 797 O O . ARG A 1 110 ? -0.432 2.776 -9.547 1.00 83.50 110 ARG A O 1
ATOM 804 N N . PRO A 1 111 ? 0.174 2.153 -7.463 1.00 87.88 111 PRO A N 1
ATOM 805 C CA . PRO A 1 111 ? -0.351 0.802 -7.595 1.00 87.88 111 PRO A CA 1
ATOM 806 C C . PRO A 1 111 ? -1.881 0.820 -7.615 1.00 87.88 111 PRO A C 1
ATOM 808 O O . PRO A 1 111 ? -2.511 1.678 -6.996 1.00 87.88 111 PRO A O 1
ATOM 811 N N . SER A 1 112 ? -2.468 -0.170 -8.280 1.00 90.44 112 SER A N 1
ATOM 812 C CA . SER A 1 112 ? -3.905 -0.432 -8.255 1.00 90.44 112 SER A CA 1
ATOM 813 C C . SER A 1 112 ? -4.182 -1.872 -7.812 1.00 90.44 112 SER A C 1
ATOM 815 O O . SER A 1 112 ? -3.529 -2.791 -8.314 1.00 90.44 112 SER A O 1
ATOM 817 N N . PRO A 1 113 ? -5.126 -2.106 -6.886 1.00 90.25 113 PRO A N 1
ATOM 818 C CA . PRO A 1 113 ? -5.537 -3.452 -6.511 1.00 90.25 113 PRO A CA 1
ATOM 819 C C . PRO A 1 113 ? -6.416 -4.091 -7.597 1.00 90.25 113 PRO A C 1
ATOM 821 O O . PRO A 1 113 ? -7.285 -3.438 -8.172 1.00 90.25 113 PRO A O 1
ATOM 824 N N . GLY A 1 114 ? -6.249 -5.390 -7.854 1.00 88.12 114 GLY A N 1
ATOM 825 C CA . GLY A 1 114 ? -7.154 -6.130 -8.738 1.00 88.12 114 GLY A CA 1
ATOM 826 C C . GLY A 1 114 ? -6.707 -7.562 -9.000 1.00 88.12 114 GLY A C 1
ATOM 827 O O . GLY A 1 114 ? -5.515 -7.848 -9.025 1.00 88.12 114 GLY A O 1
ATOM 828 N N . LEU A 1 115 ? -7.662 -8.474 -9.213 1.00 89.06 115 LEU A N 1
ATOM 829 C CA . LEU A 1 115 ? -7.381 -9.883 -9.541 1.00 89.06 115 LEU A CA 1
ATOM 830 C C . LEU A 1 115 ? -6.415 -10.558 -8.540 1.00 89.06 115 LEU A C 1
ATOM 832 O O . LEU A 1 115 ? -5.537 -11.325 -8.927 1.00 89.06 115 LEU A O 1
ATOM 836 N N . GLY A 1 116 ? -6.544 -10.219 -7.251 1.00 87.94 116 GLY A N 1
ATOM 837 C CA . GLY A 1 116 ? -5.695 -10.756 -6.181 1.00 87.94 116 GLY A CA 1
ATOM 838 C C . GLY A 1 116 ? -4.243 -10.263 -6.189 1.00 87.94 116 GLY A C 1
ATOM 839 O O . GLY A 1 116 ? -3.418 -10.846 -5.499 1.00 87.94 116 GLY A O 1
ATOM 840 N N . ALA A 1 117 ? -3.914 -9.218 -6.950 1.00 89.81 117 ALA A N 1
ATOM 841 C CA . ALA A 1 117 ? -2.562 -8.679 -7.061 1.00 89.81 117 ALA A CA 1
ATOM 842 C C . ALA A 1 117 ? -2.539 -7.147 -6.993 1.00 89.81 117 ALA A C 1
ATOM 844 O O . ALA A 1 117 ? -3.575 -6.484 -7.127 1.00 89.81 117 ALA A O 1
ATOM 845 N N . LEU A 1 118 ? -1.340 -6.587 -6.814 1.00 90.25 118 LEU A N 1
ATOM 846 C CA . LEU A 1 118 ? -1.096 -5.168 -7.065 1.00 90.25 118 LEU A CA 1
ATOM 847 C C . LEU A 1 118 ? -0.562 -4.994 -8.485 1.00 90.25 118 LEU A C 1
ATOM 849 O O . LEU A 1 118 ? 0.410 -5.634 -8.884 1.00 90.25 118 LEU A O 1
ATOM 853 N N . TRP A 1 119 ? -1.187 -4.098 -9.235 1.00 91.62 119 TRP A N 1
ATOM 854 C CA . TRP A 1 119 ? -0.781 -3.729 -10.584 1.00 91.62 119 TRP A CA 1
ATOM 855 C C . TRP A 1 119 ? -0.062 -2.394 -10.535 1.00 91.62 119 TRP A C 1
ATOM 857 O O . TRP A 1 119 ? -0.630 -1.388 -10.109 1.00 91.62 119 TRP A O 1
ATOM 867 N N . VAL A 1 120 ? 1.201 -2.395 -10.943 1.00 89.25 120 VAL A N 1
ATOM 868 C CA . VAL A 1 120 ? 2.111 -1.268 -10.775 1.00 89.25 120 VAL A CA 1
ATOM 869 C C . VAL A 1 120 ? 2.569 -0.792 -12.154 1.00 89.25 120 VAL A C 1
ATOM 871 O O . VAL A 1 120 ? 3.387 -1.460 -12.788 1.00 89.25 120 VAL A O 1
ATOM 874 N N . PRO A 1 121 ? 2.055 0.341 -12.661 1.00 86.81 121 PRO A N 1
ATOM 875 C CA . PRO A 1 121 ? 2.552 0.911 -13.906 1.00 86.81 121 PRO A CA 1
ATOM 876 C C . PRO A 1 121 ? 3.997 1.376 -13.715 1.00 86.81 121 PRO A C 1
ATOM 878 O O . PRO A 1 121 ? 4.297 2.105 -12.770 1.00 86.81 121 PRO A O 1
ATOM 881 N N . SER A 1 122 ? 4.881 0.965 -14.623 1.00 83.31 122 SER A N 1
ATOM 882 C CA . SER A 1 122 ? 6.293 1.335 -14.630 1.00 83.31 122 SER A CA 1
ATOM 883 C C . SER A 1 122 ? 6.618 2.175 -15.859 1.00 83.31 122 SER A C 1
ATOM 885 O O . SER A 1 122 ? 6.410 1.746 -16.998 1.00 83.31 122 SER A O 1
ATOM 887 N N . ARG A 1 123 ? 7.187 3.365 -15.630 1.00 76.38 123 ARG A N 1
ATOM 888 C CA . ARG A 1 123 ? 7.645 4.237 -16.718 1.00 76.38 123 ARG A CA 1
ATOM 889 C C . ARG A 1 123 ? 8.902 3.679 -17.386 1.00 76.38 123 ARG A C 1
ATOM 891 O O . ARG A 1 123 ? 8.988 3.695 -18.611 1.00 76.38 123 ARG A O 1
ATOM 898 N N . VAL A 1 124 ? 9.844 3.159 -16.595 1.00 76.50 124 VAL A N 1
ATOM 899 C CA . VAL A 1 124 ? 11.124 2.627 -17.097 1.00 76.50 124 VAL A CA 1
ATOM 900 C C . VAL A 1 124 ? 10.915 1.331 -17.872 1.00 76.50 124 VAL A C 1
ATOM 902 O O . VAL A 1 124 ? 11.392 1.208 -18.996 1.00 76.50 124 VAL A O 1
ATOM 905 N N . ALA A 1 125 ? 10.146 0.388 -17.321 1.00 81.44 125 ALA A N 1
ATOM 906 C CA . ALA A 1 125 ? 9.887 -0.890 -17.981 1.00 81.44 125 ALA A CA 1
ATOM 907 C C . ALA A 1 125 ? 8.896 -0.773 -19.150 1.00 81.44 125 ALA A C 1
ATOM 909 O O . ALA A 1 125 ? 8.740 -1.730 -19.904 1.00 81.44 125 ALA A O 1
ATOM 910 N N . ARG A 1 126 ? 8.209 0.374 -19.298 1.00 85.50 126 ARG A N 1
ATOM 911 C CA . ARG A 1 126 ? 7.135 0.586 -20.287 1.00 85.50 126 ARG A CA 1
ATOM 912 C C . ARG A 1 126 ? 6.081 -0.526 -20.235 1.00 85.50 126 ARG A C 1
ATOM 914 O O . ARG A 1 126 ? 5.598 -0.999 -21.260 1.00 85.50 126 ARG A O 1
ATOM 921 N N . ALA A 1 127 ? 5.751 -0.949 -19.020 1.00 88.88 127 ALA A N 1
ATOM 922 C CA . ALA A 1 127 ? 4.906 -2.102 -18.751 1.00 88.88 127 ALA A CA 1
ATOM 923 C C . ALA A 1 127 ? 4.083 -1.892 -17.476 1.00 88.88 127 ALA A C 1
ATOM 925 O O . ALA A 1 127 ? 4.338 -0.980 -16.684 1.00 88.88 127 ALA A O 1
ATOM 926 N N . VAL A 1 128 ? 3.111 -2.776 -17.261 1.00 90.94 128 VAL A N 1
ATOM 927 C CA . VAL A 1 128 ? 2.425 -2.916 -15.975 1.00 90.94 128 VAL A CA 1
ATOM 928 C C . VAL A 1 128 ? 2.984 -4.149 -15.280 1.00 90.94 128 VAL A C 1
ATOM 930 O O . VAL A 1 128 ? 2.880 -5.261 -15.793 1.00 90.94 128 VAL A O 1
ATOM 933 N N . LEU A 1 129 ? 3.591 -3.946 -14.116 1.00 89.62 129 LEU A N 1
ATOM 934 C CA . LEU A 1 129 ? 4.130 -5.018 -13.291 1.00 89.62 129 LEU A CA 1
ATOM 935 C C . LEU A 1 129 ? 3.008 -5.603 -12.430 1.00 89.62 129 LEU A C 1
ATOM 937 O O . LEU A 1 129 ? 2.234 -4.860 -11.825 1.00 89.62 129 LEU A O 1
ATOM 941 N N . ARG A 1 130 ? 2.936 -6.932 -12.350 1.00 91.12 130 ARG A N 1
ATOM 942 C CA . ARG A 1 130 ? 2.075 -7.641 -11.398 1.00 91.12 130 ARG A CA 1
ATOM 943 C C . ARG A 1 130 ? 2.909 -8.002 -10.174 1.00 91.12 130 ARG A C 1
ATOM 945 O O . ARG A 1 130 ? 3.846 -8.785 -10.290 1.00 91.12 130 ARG A O 1
ATOM 952 N N . VAL A 1 131 ? 2.553 -7.464 -9.014 1.00 87.94 131 VAL A N 1
ATOM 953 C CA . VAL A 1 131 ? 3.115 -7.877 -7.725 1.00 87.94 131 VAL A CA 1
ATOM 954 C C . VAL A 1 131 ? 2.158 -8.881 -7.106 1.00 87.94 131 VAL A C 1
ATOM 956 O O . VAL A 1 131 ? 1.020 -8.545 -6.767 1.00 87.94 131 VAL A O 1
ATOM 959 N N . ASP A 1 132 ? 2.621 -10.121 -6.999 1.00 87.75 132 ASP A N 1
ATOM 960 C CA . ASP A 1 132 ? 1.890 -11.183 -6.326 1.00 87.75 132 ASP A CA 1
ATOM 961 C C . ASP A 1 132 ? 2.087 -11.048 -4.802 1.00 87.75 132 ASP A C 1
ATOM 963 O O . ASP A 1 132 ? 3.231 -11.070 -4.345 1.00 87.75 132 ASP A O 1
ATOM 967 N N . PRO A 1 133 ? 1.013 -10.881 -4.010 1.00 81.94 133 PRO A N 1
ATOM 968 C CA . PRO A 1 133 ? 1.095 -10.734 -2.557 1.00 81.94 133 PRO A CA 1
ATOM 969 C C . PRO A 1 133 ? 1.848 -11.867 -1.858 1.00 81.94 133 PRO A C 1
ATOM 971 O O . PRO A 1 133 ? 2.545 -11.623 -0.875 1.00 81.94 133 PRO A O 1
ATOM 974 N N . SER A 1 134 ? 1.766 -13.084 -2.405 1.00 79.56 134 SER A N 1
ATOM 975 C CA . SER A 1 134 ? 2.462 -14.253 -1.859 1.00 79.56 134 SER A CA 1
ATOM 976 C C . SER A 1 134 ? 3.988 -14.131 -1.906 1.00 79.56 134 SER A C 1
ATOM 978 O O . SER A 1 134 ? 4.675 -14.820 -1.162 1.00 79.56 134 SER A O 1
ATOM 980 N N . LEU A 1 135 ? 4.538 -13.234 -2.735 1.00 70.88 135 LEU A N 1
ATOM 981 C CA . LEU A 1 135 ? 5.985 -13.016 -2.838 1.00 70.88 135 LEU A CA 1
ATOM 982 C C . LEU A 1 135 ? 6.574 -12.272 -1.639 1.00 70.88 135 LEU A C 1
ATOM 984 O O . LEU A 1 135 ? 7.796 -12.216 -1.507 1.00 70.88 135 LEU A O 1
ATOM 988 N N . VAL A 1 136 ? 5.735 -11.658 -0.806 1.00 70.38 136 VAL A N 1
ATOM 989 C CA . VAL A 1 136 ? 6.198 -10.874 0.344 1.00 70.38 136 VAL A CA 1
ATOM 990 C C . VAL A 1 136 ? 5.659 -11.376 1.680 1.00 70.38 136 VAL A C 1
ATOM 992 O O . VAL A 1 136 ? 6.190 -10.973 2.718 1.00 70.38 136 VAL A O 1
ATOM 995 N N . ASP A 1 137 ? 4.650 -12.252 1.679 1.00 66.19 137 ASP A N 1
ATOM 996 C CA . ASP A 1 137 ? 4.209 -12.935 2.894 1.00 66.19 137 ASP A CA 1
ATOM 997 C C . ASP A 1 137 ? 5.383 -13.766 3.463 1.00 66.19 137 ASP A C 1
ATOM 999 O O . ASP A 1 137 ? 6.113 -14.411 2.703 1.00 66.19 137 ASP A O 1
ATOM 1003 N N . PRO A 1 138 ? 5.636 -13.722 4.785 1.00 56.69 138 PRO A N 1
ATOM 1004 C CA . PRO A 1 138 ? 6.620 -14.607 5.392 1.00 56.69 138 PRO A CA 1
ATOM 1005 C C . PRO A 1 138 ? 6.184 -16.061 5.168 1.00 56.69 138 PRO A C 1
ATOM 1007 O O . PRO A 1 138 ? 5.016 -16.390 5.381 1.00 56.69 138 PRO A O 1
ATOM 1010 N N . ALA A 1 139 ? 7.120 -16.888 4.691 1.00 53.66 139 ALA A N 1
ATOM 1011 C CA . ALA A 1 139 ? 6.923 -18.323 4.479 1.00 53.66 139 ALA A CA 1
ATOM 1012 C C . ALA A 1 139 ? 6.492 -19.054 5.759 1.00 53.66 139 ALA A C 1
ATOM 1014 O O . ALA A 1 139 ? 6.945 -18.642 6.855 1.00 53.66 139 ALA A O 1
#

Radius of gyration: 15.27 Å; chains: 1; bounding box: 45×37×38 Å

Secondary structure (DSSP, 8-state):
-TT--EEEE-SSSEEEEEESSTT-EEEEEETTTTEEEEEEEE-SSSSEEEEEETTTTEEEEEEEEPPTT--STT-TTS-TT--EEEEEEEPTTT-SB-SPPEEE-S-B---EEETTEEEEEETTTTEEEEE-GGGTS--

Sequence (139 aa):
LPGLTSASIGTTYVWAVGAGAQNGSVVRVDPTTNQVVDGSFPLDISPAYVVTLGGGGGVWIAKWFPRPGTTGASDPDAEPFSGSFEVFRLDPRSMTIATRPLVIDAAPTRPSPGLGALWVPSRVARAVLRVDPSLVDPA

Foldseek 3Di:
DPQWDEWEDDPQFIWTFGPDDPQTWIFTAGPVVRDTDPDTQDDPHPDKYWYQEPPPLAIKIKHWDADPPPPDPPPPPCDPQQTWIWMFGADPPNRHTQWDIDTHRFSWDDWYYDPQWTWTCGPRVNDTDTHHSVVTHDD

pLDDT: mean 80.41, std 13.97, range [46.62, 95.56]